Protein AF-A0A355V392-F1 (afdb_monomer_lite)

Foldseek 3Di:
DDDCLVVLLVVLLVCVVVVPPDDDDDDDPPPPVLVSVLSSCVSNVDDDDDDDPDPVVLVVSLVVSCVSCVPDDRDGDDDPDPDDDDD

pLDDT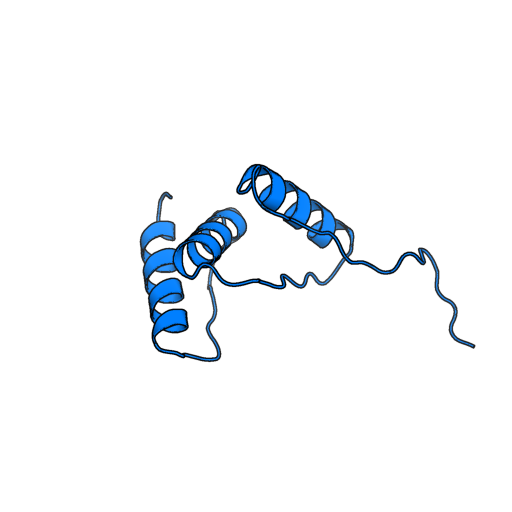: mean 94.11, std 7.36, range [69.56, 98.56]

Sequence (87 aa):
PTGDQPQAIESLTEGVLDGIRTQVLVGVTGSGKTFTMANVIKNVNRPTLVIAHNKTLAAQLCNEFKEFFPENRVEYFVSYYDYYQPE

Structure (mmCIF, N/CA/C/O backbone):
data_AF-A0A355V392-F1
#
_entry.id   AF-A0A355V392-F1
#
loop_
_atom_site.group_PDB
_atom_site.id
_atom_site.type_symbol
_atom_site.label_atom_id
_atom_site.label_alt_id
_atom_site.label_comp_id
_atom_site.label_asym_id
_atom_site.label_entity_id
_atom_site.label_seq_id
_atom_site.pdbx_PDB_ins_code
_atom_site.Cartn_x
_atom_site.Cartn_y
_atom_site.Cartn_z
_atom_site.occupancy
_atom_site.B_iso_or_equiv
_atom_site.auth_seq_id
_atom_site.auth_comp_id
_atom_site.auth_asym_id
_atom_site.auth_atom_id
_atom_site.pdbx_PDB_model_num
ATOM 1 N N . PRO A 1 1 ? 1.040 9.271 10.687 1.00 71.75 1 PRO A N 1
ATOM 2 C CA . PRO A 1 1 ? -0.046 9.815 9.835 1.00 71.75 1 PRO A CA 1
ATOM 3 C C . PRO A 1 1 ? -0.226 11.312 10.102 1.00 71.75 1 PRO A C 1
ATOM 5 O O . PRO A 1 1 ? -0.169 11.711 11.261 1.00 71.75 1 PRO A O 1
ATOM 8 N N . THR A 1 2 ? -0.387 12.126 9.060 1.00 81.94 2 THR A N 1
ATOM 9 C CA . THR A 1 2 ? -0.568 13.590 9.160 1.00 81.94 2 THR A CA 1
ATOM 10 C C . THR A 1 2 ? -1.638 14.073 8.174 1.00 81.94 2 THR A C 1
ATOM 12 O O . THR A 1 2 ? -1.985 13.350 7.240 1.00 81.94 2 THR A O 1
ATOM 15 N N . GLY A 1 3 ? -2.174 15.284 8.369 1.00 87.94 3 GLY A N 1
ATOM 16 C CA . GLY A 1 3 ? -3.222 15.842 7.500 1.00 87.94 3 GLY A CA 1
ATOM 17 C C . GLY A 1 3 ? -4.474 14.960 7.464 1.00 87.94 3 GLY A C 1
ATOM 18 O O . GLY A 1 3 ? -4.899 14.473 8.507 1.00 87.94 3 GLY A O 1
ATOM 19 N N . ASP A 1 4 ? -5.004 14.704 6.267 1.00 88.75 4 ASP A N 1
ATOM 20 C CA . ASP A 1 4 ? -6.217 13.893 6.048 1.00 88.75 4 ASP A CA 1
ATOM 21 C C . ASP A 1 4 ? -5.972 12.372 6.131 1.00 88.75 4 ASP A C 1
ATOM 23 O O . ASP A 1 4 ? -6.907 11.572 6.055 1.00 88.75 4 ASP A O 1
ATOM 27 N N . GLN A 1 5 ? -4.714 11.937 6.293 1.00 92.88 5 GLN A N 1
ATOM 28 C CA . GLN A 1 5 ? -4.370 10.512 6.332 1.00 92.88 5 GLN A CA 1
ATOM 29 C C . GLN A 1 5 ? -5.089 9.725 7.439 1.00 92.88 5 GLN A C 1
ATOM 31 O O . GLN A 1 5 ? -5.542 8.626 7.134 1.00 92.88 5 GLN A O 1
ATOM 36 N N . PRO A 1 6 ? -5.209 10.204 8.698 1.00 96.25 6 PRO A N 1
ATOM 37 C CA . PRO A 1 6 ? -5.870 9.440 9.757 1.00 96.25 6 PRO A CA 1
ATOM 38 C C . PRO A 1 6 ? -7.308 9.057 9.393 1.00 96.25 6 PRO A C 1
ATOM 40 O O . PRO A 1 6 ? -7.663 7.887 9.488 1.00 96.25 6 PRO A O 1
ATOM 43 N N . GLN A 1 7 ? -8.089 10.018 8.891 1.00 95.56 7 GLN A N 1
ATOM 44 C CA . GLN A 1 7 ? -9.485 9.797 8.516 1.00 95.56 7 GLN A CA 1
ATOM 45 C C . GLN A 1 7 ? -9.607 8.854 7.312 1.00 95.56 7 GLN A C 1
ATOM 47 O O . GLN A 1 7 ? -10.466 7.975 7.290 1.00 95.56 7 GLN A O 1
ATOM 52 N N . ALA A 1 8 ? -8.724 8.997 6.318 1.00 97.06 8 ALA A N 1
ATOM 53 C CA . ALA A 1 8 ? -8.689 8.089 5.175 1.00 97.06 8 ALA A CA 1
ATOM 54 C C . ALA A 1 8 ? -8.333 6.650 5.591 1.00 97.06 8 ALA A C 1
ATOM 56 O O . ALA A 1 8 ? -8.928 5.701 5.083 1.00 97.06 8 ALA A O 1
ATOM 57 N N . ILE A 1 9 ? -7.382 6.478 6.517 1.00 98.25 9 ILE A N 1
ATOM 58 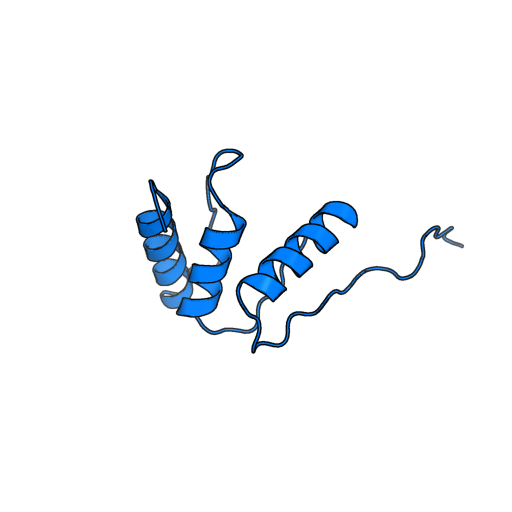C CA . ILE A 1 9 ? -6.994 5.163 7.050 1.00 98.25 9 ILE A CA 1
ATOM 59 C C . ILE A 1 9 ? -8.173 4.521 7.779 1.00 98.25 9 ILE A C 1
ATOM 61 O O . ILE A 1 9 ? -8.456 3.350 7.534 1.00 98.25 9 ILE A O 1
ATOM 65 N N . GLU A 1 10 ? -8.836 5.268 8.661 1.00 98.19 10 GLU A N 1
ATOM 66 C CA . GLU A 1 10 ? -9.982 4.799 9.445 1.00 98.19 10 GLU A CA 1
ATOM 67 C C . GLU A 1 10 ? -11.117 4.338 8.529 1.00 98.19 10 GLU A C 1
ATOM 69 O O . GLU A 1 10 ? -11.448 3.153 8.520 1.00 98.19 10 GLU A O 1
ATOM 74 N N . SER A 1 11 ? -11.602 5.224 7.654 1.00 98.06 11 SER A N 1
ATOM 75 C CA . SER A 1 11 ? -12.730 4.929 6.765 1.00 98.06 11 SER A CA 1
ATOM 76 C C . SER A 1 11 ? -12.466 3.737 5.837 1.00 98.06 11 SER A C 1
ATOM 78 O O . SER A 1 11 ? -13.332 2.878 5.674 1.00 98.06 11 SER A O 1
ATOM 80 N N . LEU A 1 12 ? -11.264 3.639 5.255 1.00 98.38 12 LEU A N 1
ATOM 81 C CA . LEU A 1 12 ? -10.914 2.504 4.395 1.00 98.38 12 LEU A CA 1
ATOM 82 C C . LEU A 1 12 ? -10.779 1.198 5.183 1.00 98.38 12 LEU A C 1
ATOM 84 O O . LEU A 1 12 ? -11.160 0.140 4.678 1.00 98.38 12 LEU A O 1
ATOM 88 N N . THR A 1 13 ? -10.226 1.261 6.399 1.00 98.56 13 THR A N 1
ATOM 89 C CA . THR A 1 13 ? -10.094 0.094 7.283 1.00 98.56 13 THR A CA 1
ATOM 90 C C . THR A 1 13 ? -11.474 -0.450 7.637 1.00 98.56 13 THR A C 1
ATOM 92 O O . THR A 1 13 ? -11.720 -1.638 7.430 1.00 98.56 13 THR A O 1
ATOM 95 N N . GLU A 1 14 ? -12.375 0.414 8.109 1.00 98.56 14 GLU A N 1
ATOM 96 C CA . GLU A 1 14 ? -13.755 0.053 8.449 1.00 98.56 14 GLU A CA 1
AT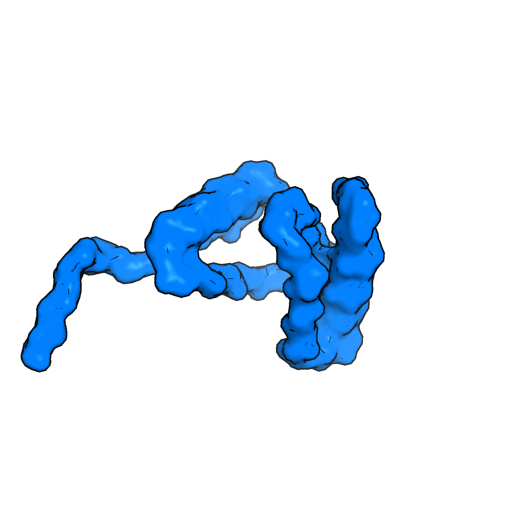OM 97 C C . GLU A 1 14 ? -14.473 -0.556 7.250 1.00 98.56 14 GLU A C 1
ATOM 99 O O . GLU A 1 14 ? -14.980 -1.670 7.346 1.00 98.56 14 GLU A O 1
ATOM 104 N N . GLY A 1 15 ? -14.400 0.081 6.078 1.00 98.50 15 GLY A N 1
ATOM 105 C CA . GLY A 1 15 ? -15.047 -0.4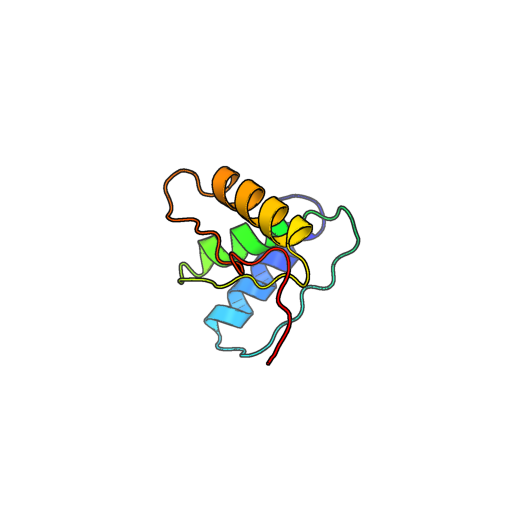55 4.886 1.00 98.50 15 GLY A CA 1
ATOM 106 C C . GLY A 1 15 ? -14.553 -1.856 4.503 1.00 98.50 15 GLY A C 1
ATOM 107 O O . GLY A 1 15 ? -15.345 -2.687 4.059 1.00 98.50 15 GLY A O 1
ATOM 108 N N . VAL A 1 16 ? -13.265 -2.172 4.700 1.00 98.19 16 VAL A N 1
ATOM 109 C CA . VAL A 1 16 ? -12.759 -3.535 4.448 1.00 98.19 16 VAL A CA 1
ATOM 110 C C . VAL A 1 16 ? -13.315 -4.525 5.475 1.00 98.19 16 VAL A C 1
ATOM 112 O O . VAL A 1 16 ? -13.669 -5.646 5.096 1.00 98.19 16 VAL A O 1
ATOM 115 N N . LEU A 1 17 ? -13.377 -4.137 6.752 1.00 98.00 17 LEU A N 1
ATOM 116 C CA . LEU A 1 17 ? -13.878 -4.979 7.845 1.00 98.00 17 LEU A CA 1
ATOM 117 C C . LEU A 1 17 ? -15.394 -5.219 7.749 1.00 98.00 17 LEU A C 1
ATOM 119 O O . LEU A 1 17 ? -15.840 -6.336 8.003 1.00 98.00 17 LEU A O 1
ATOM 123 N N . ASP A 1 18 ? -16.147 -4.234 7.264 1.00 98.31 18 ASP A N 1
ATOM 124 C CA . ASP A 1 18 ? -17.590 -4.314 6.998 1.00 98.31 18 ASP A CA 1
ATOM 125 C C . ASP A 1 18 ? -17.926 -5.105 5.720 1.00 98.31 18 ASP A C 1
ATOM 127 O O . ASP A 1 18 ? -19.091 -5.318 5.378 1.00 98.31 18 ASP A O 1
ATOM 131 N N . GLY A 1 19 ? -16.908 -5.568 4.988 1.00 97.81 19 GLY A N 1
ATOM 132 C CA . GLY A 1 19 ? -17.082 -6.372 3.781 1.00 97.81 19 GLY A CA 1
ATOM 133 C C . GLY A 1 19 ? -17.436 -5.565 2.529 1.00 97.81 19 GLY A C 1
ATOM 134 O O . GLY A 1 19 ? -17.870 -6.151 1.530 1.00 97.81 19 GLY A O 1
ATOM 135 N N . ILE A 1 20 ? -17.222 -4.243 2.534 1.00 98.19 20 ILE A N 1
ATOM 136 C CA . ILE A 1 20 ? -17.360 -3.408 1.338 1.00 98.19 20 ILE A CA 1
ATOM 137 C C . ILE A 1 20 ? -16.327 -3.864 0.306 1.00 98.19 20 ILE A C 1
ATOM 139 O O . ILE A 1 20 ? -15.116 -3.728 0.480 1.00 98.19 20 ILE A O 1
ATOM 143 N N . ARG A 1 21 ? -16.820 -4.415 -0.808 1.00 97.19 21 ARG A N 1
ATOM 144 C CA . ARG A 1 21 ? -15.970 -5.036 -1.836 1.00 97.19 21 ARG A CA 1
ATOM 145 C C . ARG A 1 21 ? -15.106 -4.046 -2.608 1.00 97.19 21 ARG A C 1
ATOM 147 O O . ARG A 1 21 ? -14.055 -4.431 -3.113 1.00 97.19 21 ARG A O 1
ATOM 154 N N . THR A 1 22 ? -15.559 -2.807 -2.765 1.00 98.19 22 THR A N 1
ATOM 155 C CA . THR A 1 22 ? -14.892 -1.813 -3.609 1.00 98.19 22 THR A CA 1
ATOM 156 C C . THR A 1 22 ? -14.895 -0.466 -2.917 1.00 98.19 22 THR A C 1
ATOM 158 O O . THR A 1 22 ? -15.942 0.025 -2.511 1.00 98.19 22 THR A O 1
ATOM 161 N N . GLN A 1 23 ? -13.710 0.122 -2.799 1.00 98.31 23 GLN A N 1
ATOM 162 C CA . GLN A 1 23 ? -13.484 1.411 -2.160 1.00 98.31 23 GLN A CA 1
ATOM 163 C C . GLN A 1 23 ? -12.458 2.201 -2.973 1.00 98.31 23 GLN A C 1
ATOM 165 O O . GLN A 1 23 ? -11.635 1.612 -3.677 1.00 98.31 23 GLN A O 1
ATOM 170 N N . VAL A 1 24 ? -12.506 3.530 -2.884 1.00 97.50 24 VAL A N 1
ATOM 171 C CA . VAL A 1 24 ? -11.610 4.425 -3.627 1.00 97.50 24 VAL A CA 1
ATOM 172 C C . VAL A 1 24 ? -10.958 5.404 -2.659 1.00 97.50 24 VAL A C 1
ATOM 174 O O . VAL A 1 24 ? -11.642 6.191 -2.012 1.00 97.50 24 VAL A O 1
ATOM 177 N N . LEU A 1 25 ? -9.626 5.392 -2.604 1.00 96.88 25 LEU A N 1
ATOM 178 C CA . LEU A 1 25 ? -8.851 6.436 -1.939 1.00 96.88 25 LEU A CA 1
ATOM 179 C C . LEU A 1 25 ? -8.665 7.617 -2.900 1.00 96.88 25 LEU A C 1
ATOM 181 O O . LEU A 1 25 ? -7.849 7.552 -3.822 1.00 96.88 25 LEU A O 1
ATOM 185 N N . VAL A 1 26 ? -9.395 8.708 -2.677 1.00 93.19 26 VAL A N 1
ATOM 186 C CA . VAL A 1 26 ? -9.195 9.962 -3.416 1.00 93.19 26 VAL A CA 1
ATOM 187 C C . VAL A 1 26 ? -8.105 10.768 -2.715 1.00 93.19 26 VAL A C 1
ATOM 189 O O . VAL A 1 26 ? -8.319 11.298 -1.632 1.00 93.19 26 VAL A O 1
ATOM 192 N N . GLY A 1 27 ? -6.917 10.851 -3.318 1.00 88.88 27 GLY A N 1
ATOM 193 C CA . GLY A 1 27 ? -5.785 11.571 -2.731 1.00 88.88 27 GLY A CA 1
ATOM 194 C C . GLY A 1 27 ? -4.928 12.283 -3.770 1.00 88.88 27 GLY A C 1
ATOM 195 O O . GLY A 1 27 ? -4.539 11.693 -4.785 1.00 88.88 27 GLY A O 1
ATOM 196 N N . VAL A 1 28 ? -4.575 13.538 -3.489 1.00 89.38 28 VAL A N 1
ATOM 197 C CA . VAL A 1 28 ? -3.699 14.356 -4.342 1.00 89.38 28 VAL A CA 1
ATOM 198 C C . VAL A 1 28 ? -2.264 13.806 -4.387 1.00 89.38 28 VAL A C 1
ATOM 200 O O . VAL A 1 28 ? -1.860 12.949 -3.594 1.00 89.38 28 VAL A O 1
ATOM 203 N N . THR A 1 29 ? -1.467 14.231 -5.364 1.00 87.81 29 THR A N 1
ATOM 204 C CA . THR A 1 29 ? -0.041 13.866 -5.431 1.00 87.81 29 THR A CA 1
ATOM 205 C C . THR A 1 29 ? 0.704 14.415 -4.213 1.00 87.81 29 THR A C 1
ATOM 207 O O . THR A 1 29 ? 0.429 15.522 -3.768 1.00 87.81 29 THR A O 1
ATOM 210 N N . GLY A 1 30 ? 1.623 13.626 -3.646 1.00 86.56 30 GLY A N 1
ATOM 211 C CA . GLY A 1 30 ? 2.380 14.014 -2.450 1.00 86.56 30 GLY A CA 1
ATOM 212 C C . GLY A 1 30 ? 1.655 13.807 -1.113 1.00 86.56 30 GLY A C 1
ATOM 213 O O . GLY A 1 30 ? 2.269 13.984 -0.070 1.00 86.56 30 GLY A O 1
ATOM 214 N N . SER A 1 31 ? 0.395 13.353 -1.102 1.00 86.69 31 SER A N 1
ATOM 215 C CA . SER A 1 31 ? -0.376 13.155 0.140 1.00 86.69 31 SER A CA 1
ATOM 216 C C . SER A 1 31 ? 0.017 11.918 0.967 1.00 86.69 31 SER A C 1
ATOM 218 O O . SER A 1 31 ? -0.624 11.624 1.973 1.00 86.69 31 SER A O 1
ATOM 220 N N . GLY A 1 32 ? 1.032 11.152 0.552 1.00 93.12 32 GLY A N 1
ATOM 221 C CA . GLY A 1 32 ? 1.443 9.920 1.240 1.00 93.12 32 GLY A CA 1
ATOM 222 C C . GLY A 1 32 ? 0.466 8.751 1.058 1.00 93.12 32 GLY A C 1
ATOM 223 O O . GLY A 1 32 ? 0.130 8.056 2.019 1.00 93.12 32 GLY A O 1
ATOM 224 N N . LYS A 1 33 ? -0.001 8.516 -0.179 1.00 96.44 33 LYS A N 1
ATOM 225 C CA . LYS A 1 33 ? -0.924 7.410 -0.502 1.00 96.44 33 LYS A CA 1
ATOM 226 C C . LYS A 1 33 ? -0.361 6.033 -0.136 1.00 96.44 33 LYS A C 1
ATOM 228 O O . LYS A 1 33 ? -1.097 5.230 0.427 1.00 96.44 33 LYS A O 1
ATOM 233 N N . THR A 1 34 ? 0.926 5.769 -0.377 1.00 97.12 34 THR A N 1
ATOM 234 C CA . THR A 1 34 ? 1.527 4.477 -0.004 1.00 97.12 34 THR A CA 1
ATOM 235 C C . THR A 1 34 ? 1.499 4.260 1.503 1.00 97.12 34 THR A C 1
ATOM 237 O O . THR A 1 34 ? 1.054 3.213 1.959 1.00 97.12 34 THR A O 1
ATOM 240 N N . PHE A 1 35 ? 1.877 5.274 2.288 1.00 97.56 35 PHE A N 1
ATOM 241 C CA . PHE A 1 35 ? 1.830 5.202 3.750 1.00 97.56 35 PHE A CA 1
ATOM 242 C C . PHE A 1 35 ? 0.397 5.009 4.275 1.00 97.56 35 PHE A C 1
ATOM 244 O O . PHE A 1 35 ? 0.167 4.227 5.197 1.00 97.56 35 PHE A O 1
ATOM 251 N N . THR A 1 36 ? -0.583 5.674 3.655 1.00 97.88 36 THR A N 1
ATOM 252 C CA . THR A 1 36 ? -2.014 5.477 3.948 1.00 97.88 36 THR A CA 1
ATOM 253 C C . THR A 1 36 ? -2.409 4.015 3.731 1.00 97.88 36 THR A C 1
ATOM 255 O O . THR A 1 36 ? -2.901 3.367 4.653 1.00 97.88 36 THR A O 1
ATOM 258 N N . MET A 1 37 ? -2.110 3.455 2.554 1.00 98.19 37 MET A N 1
ATOM 259 C CA . MET A 1 37 ? -2.418 2.056 2.242 1.00 98.19 37 MET A CA 1
ATOM 260 C C . MET A 1 37 ? -1.649 1.068 3.124 1.00 98.19 37 MET A C 1
ATOM 262 O O . MET A 1 37 ? -2.214 0.049 3.504 1.00 98.19 37 MET A O 1
ATOM 266 N N . ALA A 1 38 ? -0.406 1.367 3.514 1.00 98.31 38 ALA A N 1
ATOM 267 C CA . ALA A 1 38 ? 0.354 0.544 4.453 1.00 98.31 38 ALA A CA 1
ATOM 268 C C . ALA A 1 38 ? -0.350 0.448 5.819 1.00 98.31 38 ALA A C 1
ATOM 270 O O . ALA A 1 38 ? -0.479 -0.639 6.376 1.00 98.31 38 ALA A O 1
ATOM 271 N N . ASN A 1 39 ? -0.885 1.553 6.342 1.00 98.50 39 ASN A N 1
ATOM 272 C CA . ASN A 1 39 ? -1.641 1.508 7.596 1.00 98.50 39 ASN A CA 1
ATOM 273 C C . ASN A 1 39 ? -2.951 0.722 7.451 1.00 98.50 39 ASN A C 1
ATOM 275 O O . ASN A 1 39 ? -3.273 -0.063 8.337 1.00 98.50 39 ASN A O 1
ATOM 279 N N . VAL A 1 40 ? -3.660 0.856 6.324 1.00 98.56 40 VAL A N 1
ATOM 280 C CA . VAL A 1 40 ? -4.852 0.033 6.050 1.00 98.56 40 VAL A CA 1
ATOM 281 C C . VAL A 1 40 ? -4.484 -1.455 6.027 1.00 98.56 40 VAL A C 1
ATOM 283 O O . VAL A 1 40 ? -5.107 -2.241 6.733 1.00 98.56 40 VAL A O 1
ATOM 286 N N . ILE A 1 41 ? -3.432 -1.841 5.292 1.00 98.56 41 ILE A N 1
ATOM 287 C CA . ILE A 1 41 ? -2.928 -3.226 5.222 1.00 98.56 41 ILE A CA 1
ATOM 288 C C . ILE A 1 41 ? -2.575 -3.754 6.619 1.00 98.56 41 ILE A C 1
ATOM 290 O O . ILE A 1 41 ? -2.966 -4.868 6.969 1.00 98.56 41 ILE A O 1
ATOM 294 N N . LYS A 1 42 ? -1.881 -2.945 7.430 1.00 98.50 42 LYS A N 1
ATOM 295 C CA . LYS A 1 42 ? -1.528 -3.277 8.815 1.00 98.50 42 LYS A CA 1
ATOM 296 C C . LYS A 1 42 ? -2.769 -3.529 9.672 1.00 98.50 42 LYS A C 1
ATOM 298 O O . LYS A 1 42 ? -2.800 -4.512 10.404 1.00 98.50 42 LYS A O 1
ATOM 303 N N . ASN A 1 43 ? -3.771 -2.655 9.587 1.00 98.50 43 ASN A N 1
ATOM 304 C CA . ASN A 1 43 ? -4.976 -2.741 10.409 1.00 98.50 43 ASN A CA 1
ATOM 305 C C . ASN A 1 43 ? -5.824 -3.967 10.060 1.00 98.50 43 ASN A C 1
ATOM 307 O O . ASN A 1 43 ? -6.307 -4.655 10.954 1.00 98.50 43 ASN A O 1
ATOM 311 N N . VAL A 1 44 ? -5.995 -4.254 8.765 1.00 98.25 44 VAL A N 1
ATOM 312 C CA . VAL A 1 44 ? -6.811 -5.395 8.322 1.00 98.25 44 VAL A CA 1
ATOM 313 C C . VAL A 1 44 ? -6.064 -6.723 8.446 1.00 98.25 44 VAL A C 1
ATOM 315 O O . VAL A 1 44 ? -6.705 -7.766 8.519 1.00 98.25 44 VAL A O 1
ATOM 318 N N . ASN A 1 45 ? -4.727 -6.690 8.463 1.00 98.19 45 ASN A N 1
ATOM 319 C CA . ASN A 1 45 ? -3.831 -7.835 8.629 1.00 98.19 45 ASN A CA 1
ATOM 320 C C . ASN A 1 45 ? -4.149 -9.018 7.690 1.00 98.19 45 ASN A C 1
ATOM 322 O O . ASN A 1 45 ? -4.294 -10.168 8.109 1.00 98.19 45 ASN A O 1
ATOM 326 N N . ARG A 1 46 ? -4.285 -8.724 6.391 1.00 97.44 46 ARG A N 1
ATOM 327 C CA . ARG A 1 46 ? -4.578 -9.709 5.337 1.00 97.44 46 ARG A CA 1
ATOM 328 C C . ARG A 1 46 ? -3.495 -9.686 4.254 1.00 97.44 46 ARG A C 1
ATOM 330 O O . ARG A 1 46 ? -3.012 -8.602 3.913 1.00 97.44 46 ARG A O 1
ATOM 337 N N . PRO A 1 47 ? -3.146 -10.842 3.654 1.00 98.19 47 PRO A N 1
ATOM 338 C CA . PRO A 1 47 ? -2.297 -10.874 2.467 1.00 98.19 47 PRO A CA 1
ATOM 339 C C . PRO A 1 47 ? -2.865 -9.961 1.377 1.00 98.19 47 PRO A C 1
ATOM 341 O O . PRO A 1 47 ? -4.048 -10.048 1.048 1.00 98.19 47 PRO A O 1
ATOM 344 N N . THR A 1 48 ? -2.028 -9.071 0.846 1.00 98.50 48 THR A N 1
ATOM 345 C CA . THR A 1 48 ? -2.456 -7.993 -0.052 1.00 98.50 48 THR A CA 1
ATOM 346 C C . THR A 1 48 ? -1.648 -8.020 -1.344 1.00 98.50 48 THR A C 1
ATOM 348 O O . THR A 1 48 ? -0.430 -8.177 -1.317 1.00 98.50 48 THR A O 1
ATOM 351 N N . LEU A 1 49 ? -2.332 -7.838 -2.476 1.00 98.44 49 LEU A N 1
ATOM 352 C CA . LEU A 1 49 ? -1.727 -7.665 -3.794 1.00 98.44 49 LEU A CA 1
ATOM 353 C C . LEU A 1 49 ? -1.854 -6.199 -4.215 1.00 98.44 49 LEU A C 1
ATOM 355 O O . LEU A 1 49 ? -2.964 -5.682 -4.328 1.00 98.44 49 LEU A O 1
ATOM 359 N N . VAL A 1 50 ? -0.723 -5.547 -4.479 1.00 98.19 50 VAL A N 1
ATOM 360 C CA . VAL A 1 50 ? -0.677 -4.189 -5.034 1.00 98.19 50 VAL A CA 1
ATOM 361 C C . VAL A 1 50 ? -0.289 -4.280 -6.505 1.00 98.19 50 VAL A C 1
ATOM 363 O O . VAL A 1 50 ? 0.758 -4.829 -6.840 1.00 98.19 50 VAL A O 1
ATOM 366 N N . ILE A 1 51 ? -1.136 -3.747 -7.385 1.00 98.06 51 ILE A N 1
ATOM 367 C CA . ILE A 1 51 ? -0.930 -3.774 -8.837 1.00 98.06 51 ILE A CA 1
ATOM 368 C C . ILE A 1 51 ? -0.570 -2.365 -9.307 1.00 98.06 51 ILE A C 1
ATOM 370 O O . ILE A 1 51 ? -1.298 -1.409 -9.044 1.00 98.06 51 ILE A O 1
ATOM 374 N N . ALA A 1 52 ? 0.541 -2.244 -10.029 1.00 97.25 52 ALA A N 1
ATOM 375 C CA . ALA A 1 52 ? 0.982 -1.002 -10.651 1.00 97.25 52 ALA A CA 1
ATOM 376 C C . ALA A 1 52 ? 1.056 -1.163 -12.174 1.00 97.25 52 ALA A C 1
ATOM 378 O O . ALA A 1 52 ? 1.346 -2.239 -12.688 1.00 97.25 52 ALA A O 1
ATOM 379 N N . HIS A 1 53 ? 0.806 -0.074 -12.902 1.00 95.69 53 HIS A N 1
ATOM 380 C CA . HIS A 1 53 ? 0.700 -0.094 -14.364 1.00 95.69 53 HIS A CA 1
ATOM 381 C C . HIS A 1 53 ? 2.055 -0.127 -15.095 1.00 95.69 53 HIS A C 1
ATOM 383 O O . HIS A 1 53 ? 2.084 -0.240 -16.316 1.00 95.69 53 HIS A O 1
ATOM 389 N N . ASN A 1 54 ? 3.177 0.016 -14.382 1.00 94.75 54 ASN A N 1
ATOM 390 C CA . ASN A 1 54 ? 4.513 -0.025 -14.973 1.00 94.75 54 ASN A CA 1
ATOM 391 C C . ASN A 1 54 ? 5.560 -0.569 -13.982 1.00 94.75 54 ASN A C 1
ATOM 393 O O . ASN A 1 54 ? 5.361 -0.509 -12.765 1.00 94.75 54 ASN A O 1
ATOM 397 N N . LYS A 1 55 ? 6.684 -1.079 -14.515 1.00 94.06 55 LYS A N 1
ATOM 398 C CA . LYS A 1 55 ? 7.768 -1.695 -13.724 1.00 94.06 55 LYS A CA 1
ATOM 399 C C . LYS A 1 55 ? 8.422 -0.699 -12.751 1.00 94.06 55 LYS A C 1
ATOM 401 O O . LYS A 1 55 ? 8.741 -1.072 -11.629 1.00 94.06 55 LYS A O 1
ATOM 406 N N . THR A 1 56 ? 8.594 0.563 -13.146 1.00 95.75 56 THR A N 1
ATOM 407 C CA . THR A 1 56 ? 9.250 1.588 -12.314 1.00 95.75 56 THR A CA 1
ATOM 408 C C . THR A 1 56 ? 8.460 1.874 -11.040 1.00 95.75 56 THR A C 1
ATOM 410 O O . THR A 1 56 ? 9.013 1.814 -9.946 1.00 95.75 56 THR A O 1
ATOM 413 N N . LEU A 1 57 ? 7.155 2.118 -11.166 1.00 96.12 57 LEU A N 1
ATOM 414 C CA . LEU A 1 57 ? 6.264 2.358 -10.034 1.00 96.12 57 LEU A CA 1
ATOM 415 C C . LEU A 1 57 ? 6.124 1.104 -9.168 1.00 96.12 57 LEU A C 1
ATOM 417 O O . LEU A 1 57 ? 6.113 1.202 -7.946 1.00 96.12 57 LEU A O 1
ATOM 421 N N . ALA A 1 58 ? 6.052 -0.077 -9.785 1.00 97.12 58 ALA A N 1
ATOM 422 C CA . ALA A 1 58 ? 5.991 -1.336 -9.051 1.00 97.12 58 ALA A CA 1
ATOM 423 C C . ALA A 1 58 ? 7.243 -1.538 -8.172 1.00 97.12 58 ALA A C 1
ATOM 425 O O . ALA A 1 58 ? 7.123 -1.909 -7.004 1.00 97.12 58 ALA A O 1
ATOM 426 N N . ALA A 1 59 ? 8.433 -1.242 -8.704 1.00 97.06 59 ALA A N 1
ATOM 427 C CA . ALA A 1 59 ? 9.683 -1.305 -7.952 1.00 97.06 59 ALA A CA 1
ATOM 428 C C . ALA A 1 59 ? 9.736 -0.266 -6.817 1.00 97.06 59 ALA A C 1
ATOM 430 O O . ALA A 1 59 ? 10.116 -0.610 -5.699 1.00 97.06 59 ALA A O 1
ATOM 431 N N . GLN A 1 60 ? 9.310 0.978 -7.077 1.00 97.69 60 GLN A N 1
ATOM 432 C CA . GLN A 1 60 ? 9.224 2.033 -6.057 1.00 97.69 60 GLN A CA 1
ATOM 433 C C . GLN A 1 60 ? 8.318 1.618 -4.892 1.00 97.69 60 GLN A C 1
ATOM 435 O O . GLN A 1 60 ? 8.750 1.641 -3.743 1.00 97.69 60 GLN A O 1
ATOM 440 N N . LEU A 1 61 ? 7.100 1.156 -5.193 1.00 98.06 61 LEU A N 1
ATOM 441 C CA . LEU A 1 61 ? 6.145 0.699 -4.182 1.00 98.06 61 LEU A CA 1
ATOM 442 C C . LEU A 1 61 ? 6.690 -0.482 -3.376 1.00 98.06 61 LEU A C 1
ATOM 444 O O . LEU A 1 61 ? 6.531 -0.512 -2.161 1.00 98.06 61 LEU A O 1
ATOM 448 N N . CYS A 1 62 ? 7.346 -1.445 -4.028 1.00 97.94 62 CYS A N 1
ATOM 449 C CA . CYS A 1 62 ? 7.951 -2.583 -3.338 1.00 97.94 62 CYS A CA 1
ATOM 450 C C . CYS A 1 62 ? 9.002 -2.134 -2.312 1.00 97.94 62 CYS A C 1
ATOM 452 O O . CYS A 1 62 ? 8.997 -2.618 -1.181 1.00 97.94 62 CYS A O 1
ATOM 454 N N . ASN A 1 63 ? 9.869 -1.188 -2.681 1.00 98.06 63 ASN A N 1
ATOM 455 C CA . ASN A 1 63 ? 10.874 -0.649 -1.767 1.00 98.06 63 ASN A CA 1
ATOM 456 C C . ASN A 1 63 ? 10.227 0.108 -0.599 1.00 98.06 63 ASN A C 1
ATOM 458 O O . ASN A 1 63 ? 10.557 -0.174 0.548 1.00 98.06 63 ASN A O 1
ATOM 462 N N . GLU A 1 64 ? 9.249 0.979 -0.871 1.00 98.25 64 GLU A N 1
ATOM 463 C CA . GLU A 1 64 ? 8.500 1.687 0.181 1.00 98.25 64 GLU A CA 1
ATOM 464 C C . GLU A 1 64 ? 7.823 0.701 1.150 1.00 98.25 64 GLU A C 1
ATOM 466 O O . GLU A 1 64 ? 7.911 0.852 2.367 1.00 98.25 64 GLU A O 1
ATOM 471 N N . PHE A 1 65 ? 7.190 -0.361 0.641 1.00 98.50 65 PHE A N 1
ATOM 472 C CA . PHE A 1 65 ? 6.565 -1.372 1.495 1.00 98.50 65 PHE A CA 1
ATOM 473 C C . PHE A 1 65 ? 7.576 -2.196 2.298 1.00 98.50 65 PHE A C 1
ATOM 475 O O . PHE A 1 65 ? 7.277 -2.530 3.442 1.00 98.50 65 PHE A O 1
ATOM 482 N N . LYS A 1 66 ? 8.763 -2.498 1.758 1.00 98.25 66 LYS A N 1
ATOM 483 C CA . LYS A 1 66 ? 9.848 -3.136 2.526 1.00 98.25 66 LYS A CA 1
ATOM 484 C C . LYS A 1 66 ? 10.315 -2.258 3.684 1.00 98.25 66 LYS A C 1
ATOM 486 O O . LYS A 1 66 ? 10.565 -2.777 4.764 1.00 98.25 66 LYS A O 1
ATOM 491 N N . GLU A 1 67 ? 10.395 -0.946 3.477 1.00 98.25 67 GLU A N 1
ATOM 492 C CA . GLU A 1 67 ? 10.737 0.006 4.540 1.00 98.25 67 GLU A CA 1
ATOM 493 C C . GLU A 1 67 ? 9.631 0.111 5.598 1.00 98.25 67 GLU A C 1
ATOM 495 O O . GLU A 1 67 ? 9.924 0.155 6.792 1.00 98.25 67 GLU A O 1
ATOM 500 N N . PHE A 1 68 ? 8.356 0.113 5.191 1.00 98.25 68 PHE A N 1
ATOM 501 C CA . PHE A 1 68 ? 7.233 0.146 6.136 1.00 98.25 68 PHE A CA 1
ATOM 502 C C . PHE A 1 68 ? 7.048 -1.163 6.912 1.00 98.25 68 PHE A C 1
ATOM 504 O O . PHE A 1 68 ? 6.528 -1.138 8.029 1.00 98.25 68 PHE A O 1
ATOM 511 N N . PHE A 1 69 ? 7.459 -2.293 6.335 1.00 98.25 69 PHE A N 1
ATOM 512 C CA . PHE A 1 69 ? 7.247 -3.630 6.881 1.00 98.25 69 PHE A CA 1
ATOM 513 C C . PHE A 1 69 ? 8.538 -4.472 6.883 1.00 98.25 69 PHE A C 1
ATOM 515 O O . PHE A 1 69 ? 8.588 -5.515 6.225 1.00 98.25 69 PHE A O 1
ATOM 522 N N . PRO A 1 70 ? 9.581 -4.059 7.630 1.00 97.75 70 PRO A N 1
ATOM 523 C CA . PRO A 1 70 ? 10.906 -4.687 7.572 1.00 97.75 70 PRO A CA 1
ATOM 524 C C . PRO A 1 70 ? 10.911 -6.157 8.018 1.00 97.75 70 PRO A C 1
ATOM 526 O O . PRO A 1 70 ? 11.724 -6.944 7.544 1.00 97.75 70 PRO A O 1
ATOM 529 N N . GLU A 1 71 ? 9.967 -6.540 8.881 1.00 98.00 71 GLU A N 1
ATOM 530 C CA . GLU A 1 71 ? 9.842 -7.896 9.430 1.00 98.00 71 GLU A CA 1
ATOM 531 C C . GLU A 1 71 ? 8.792 -8.752 8.692 1.00 98.00 71 GLU A C 1
ATOM 533 O O . GLU A 1 71 ? 8.503 -9.880 9.096 1.00 98.00 71 GLU A O 1
ATOM 538 N N . ASN A 1 72 ? 8.174 -8.236 7.622 1.00 98.44 72 ASN A N 1
ATOM 539 C CA . ASN A 1 72 ? 7.157 -8.956 6.855 1.00 98.44 72 ASN A CA 1
ATOM 540 C C . ASN A 1 72 ? 7.669 -9.368 5.471 1.00 98.44 72 ASN A C 1
ATOM 542 O O . ASN A 1 72 ? 8.568 -8.771 4.884 1.00 98.44 72 ASN A O 1
ATOM 546 N N . ARG A 1 73 ? 7.023 -10.386 4.897 1.00 98.12 73 ARG A N 1
ATOM 547 C CA . ARG A 1 73 ? 7.318 -10.856 3.543 1.00 98.12 73 ARG A CA 1
ATOM 548 C C . ARG A 1 73 ? 6.738 -9.903 2.489 1.00 98.12 73 ARG A C 1
ATOM 550 O O . ARG A 1 73 ? 5.567 -10.020 2.130 1.00 98.12 73 ARG A O 1
ATOM 557 N N . VAL A 1 74 ? 7.569 -8.999 1.976 1.00 98.25 74 VAL A N 1
ATOM 558 C CA . VAL A 1 74 ? 7.238 -8.092 0.862 1.00 98.25 74 VAL A CA 1
ATOM 559 C C . VAL A 1 74 ? 7.926 -8.573 -0.417 1.00 98.25 74 VAL A C 1
ATOM 561 O O . VAL A 1 74 ? 9.154 -8.575 -0.514 1.00 98.25 74 VAL A O 1
ATOM 564 N N . GLU A 1 75 ? 7.124 -8.981 -1.401 1.00 97.56 75 GLU A N 1
ATOM 565 C CA . GLU A 1 75 ? 7.583 -9.630 -2.635 1.00 97.56 75 GLU A CA 1
ATOM 566 C C . GLU A 1 75 ? 7.348 -8.761 -3.870 1.00 97.56 75 GLU A C 1
ATOM 568 O O . GLU A 1 75 ? 6.422 -7.952 -3.922 1.00 97.56 75 GLU A O 1
ATOM 573 N N . TYR A 1 76 ? 8.174 -8.978 -4.894 1.00 97.06 76 TYR A N 1
ATOM 574 C CA . TYR A 1 76 ? 8.085 -8.287 -6.175 1.00 97.06 76 TYR A CA 1
ATOM 575 C C . TYR A 1 76 ? 7.843 -9.286 -7.303 1.00 97.06 76 TYR A C 1
ATOM 577 O O . TYR A 1 76 ? 8.672 -10.163 -7.542 1.00 97.06 76 TYR A O 1
ATOM 585 N N . PHE A 1 77 ? 6.717 -9.149 -8.006 1.00 96.62 77 PHE A N 1
ATOM 586 C CA . PHE A 1 77 ? 6.339 -10.045 -9.097 1.00 96.62 77 PHE A CA 1
A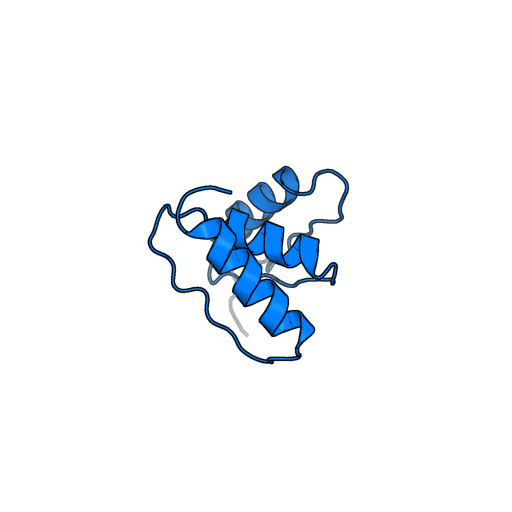TOM 587 C C . PHE A 1 77 ? 6.109 -9.261 -10.389 1.00 96.62 77 PHE A C 1
ATOM 589 O O . PHE A 1 77 ? 5.129 -8.529 -10.522 1.00 96.62 77 PHE A O 1
ATOM 596 N N . VAL A 1 78 ? 7.020 -9.421 -11.348 1.00 93.06 78 VAL A N 1
ATOM 597 C CA . VAL A 1 78 ? 6.957 -8.804 -12.679 1.00 93.06 78 VAL A CA 1
ATOM 598 C C . VAL A 1 78 ? 7.441 -9.781 -13.739 1.00 93.06 78 VAL A C 1
ATOM 600 O O . VAL A 1 78 ? 8.153 -10.737 -13.438 1.00 93.06 78 VAL A O 1
ATOM 603 N N . SER A 1 79 ? 7.081 -9.519 -14.997 1.00 89.81 79 SER A N 1
ATOM 604 C CA . SER A 1 79 ? 7.654 -10.257 -16.122 1.00 89.81 79 SER A CA 1
ATOM 605 C C . SER A 1 79 ? 9.177 -10.121 -16.131 1.00 89.81 79 SER A C 1
ATOM 607 O O . SER A 1 79 ? 9.707 -9.004 -16.098 1.00 89.81 79 SER A O 1
ATOM 609 N N . TYR A 1 80 ? 9.851 -11.267 -16.220 1.00 82.19 80 TYR A N 1
ATOM 610 C CA . TYR A 1 80 ? 11.301 -11.358 -16.378 1.00 82.19 80 TYR A CA 1
ATOM 611 C C . TYR A 1 80 ? 11.760 -10.966 -17.792 1.00 82.19 80 TYR A C 1
ATOM 613 O O . TYR A 1 80 ? 12.937 -10.716 -18.016 1.00 82.19 80 TYR A O 1
ATOM 621 N N . TYR A 1 81 ? 10.835 -10.880 -18.753 1.00 82.25 81 TYR A N 1
ATOM 622 C CA . TYR A 1 81 ? 11.150 -10.444 -20.106 1.00 82.25 81 TYR A CA 1
ATOM 623 C C . TYR A 1 81 ? 11.221 -8.914 -20.176 1.00 82.25 81 TYR A C 1
ATOM 625 O O . TYR A 1 81 ? 10.272 -8.203 -19.814 1.00 82.25 81 TYR A O 1
ATOM 633 N N . ASP A 1 82 ? 12.350 -8.407 -20.663 1.00 71.12 82 ASP A N 1
ATOM 634 C CA . ASP A 1 82 ? 12.520 -6.992 -21.013 1.00 71.12 82 ASP A CA 1
ATOM 635 C C . ASP A 1 82 ? 11.921 -6.670 -22.380 1.00 71.12 82 ASP A C 1
ATOM 637 O O . ASP A 1 82 ? 11.369 -5.590 -22.581 1.00 71.12 82 ASP A O 1
ATOM 641 N N . TYR A 1 83 ? 11.947 -7.647 -23.286 1.00 69.56 83 TYR A N 1
ATOM 642 C CA . TYR A 1 83 ? 11.274 -7.603 -24.572 1.00 69.56 83 TYR A CA 1
ATOM 643 C C . TYR A 1 83 ? 10.580 -8.942 -24.804 1.00 69.56 83 TYR A C 1
ATOM 645 O O . TYR A 1 83 ? 11.200 -9.998 -24.675 1.00 69.56 83 TYR A O 1
ATOM 653 N N . TYR A 1 84 ? 9.287 -8.896 -25.109 1.00 75.88 84 TYR A N 1
ATOM 654 C CA . TYR A 1 84 ? 8.516 -10.061 -25.516 1.00 75.88 84 TYR A CA 1
ATOM 655 C C . TYR A 1 84 ? 7.950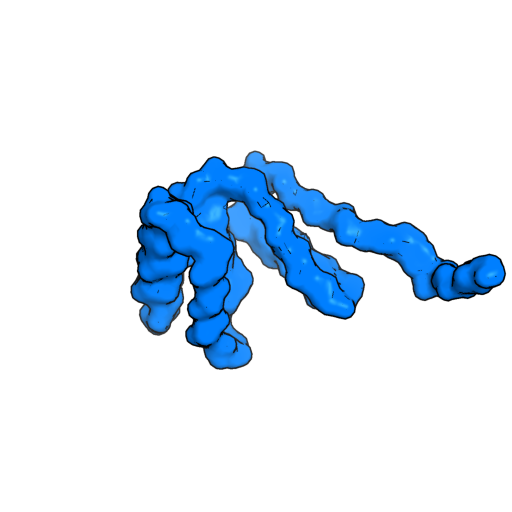 -9.780 -26.900 1.00 75.88 84 TYR A C 1
ATOM 657 O O . TYR A 1 84 ? 7.171 -8.842 -27.075 1.00 75.88 84 TYR A O 1
ATOM 665 N N . GLN A 1 85 ? 8.365 -10.582 -27.872 1.00 72.69 85 GLN A N 1
ATOM 666 C CA . GLN A 1 85 ? 7.729 -10.634 -29.176 1.00 72.69 85 GLN A CA 1
ATOM 667 C C . GLN A 1 85 ? 6.782 -11.843 -29.151 1.00 72.69 85 GLN A C 1
ATOM 669 O O . GLN A 1 85 ? 7.276 -12.958 -28.976 1.00 72.69 85 GLN A O 1
ATOM 674 N N . PRO A 1 86 ? 5.454 -11.646 -29.241 1.00 78.69 86 PRO A N 1
ATOM 675 C CA . PRO A 1 86 ? 4.518 -12.759 -29.378 1.00 78.69 86 PRO A CA 1
ATOM 676 C C . PRO A 1 86 ? 4.806 -13.526 -30.678 1.00 78.69 86 PRO A C 1
ATOM 678 O O . PRO A 1 86 ? 5.220 -12.901 -31.658 1.00 78.69 86 PRO A O 1
ATOM 681 N N . GLU A 1 87 ? 4.601 -14.848 -30.663 1.00 73.31 87 GLU A N 1
ATOM 682 C CA . GLU A 1 87 ? 4.618 -15.691 -31.876 1.00 73.31 87 GLU A CA 1
ATOM 683 C C . GLU A 1 87 ? 3.586 -15.236 -32.919 1.00 73.31 87 GLU A C 1
ATOM 685 O O . GLU A 1 87 ? 2.488 -14.779 -32.517 1.00 73.31 87 GLU A O 1
#

Radius of gyration: 15.04 Å; chains: 1; bounding box: 30×32×42 Å

Secondary structure (DSSP, 8-state):
--TTHHHHHHHHHHHHHTT-S-------TTS-HHHHHHHHHHHHT-------SSHHHHHHHHHHHHHH-TTS-------S-SS----